Protein AF-A0A524HCN2-F1 (afdb_monomer)

pLDDT: mean 86.35, std 12.34, range [45.19, 97.88]

Structure (mmCIF, N/CA/C/O backbone):
data_AF-A0A524HCN2-F1
#
_entry.id   AF-A0A524HCN2-F1
#
loop_
_atom_site.group_PDB
_atom_site.id
_atom_site.type_symbol
_atom_site.label_atom_id
_atom_site.label_alt_id
_atom_site.label_comp_id
_atom_site.label_asym_id
_atom_site.label_entity_id
_atom_site.label_seq_id
_atom_site.pdbx_PDB_ins_code
_atom_site.Cartn_x
_atom_site.Cartn_y
_atom_site.Cartn_z
_atom_site.occupancy
_atom_site.B_iso_or_equiv
_atom_site.auth_seq_id
_atom_site.auth_comp_id
_atom_site.auth_asym_id
_atom_site.auth_atom_id
_atom_site.pdbx_PDB_model_num
ATOM 1 N N . ARG A 1 1 ? -26.669 -1.752 44.604 1.00 68.06 1 ARG A N 1
ATOM 2 C CA . ARG A 1 1 ? -27.192 -2.815 43.706 1.00 68.06 1 ARG A CA 1
ATOM 3 C C . ARG A 1 1 ? -27.382 -2.299 42.287 1.00 68.06 1 ARG A C 1
ATOM 5 O O . ARG A 1 1 ? -26.680 -2.784 41.417 1.00 68.06 1 ARG A O 1
ATOM 12 N N . GLU A 1 2 ? -28.265 -1.328 42.040 1.00 76.94 2 GLU A N 1
ATOM 13 C CA . GLU A 1 2 ? -28.430 -0.752 40.689 1.00 76.94 2 GLU A CA 1
ATOM 14 C C . GLU A 1 2 ? -27.194 0.030 40.224 1.00 76.94 2 GLU A C 1
ATOM 16 O O . GLU A 1 2 ? -26.715 -0.186 39.117 1.00 76.94 2 GLU A O 1
ATOM 21 N N . GLU A 1 3 ? -26.589 0.840 41.097 1.00 75.88 3 GLU A N 1
ATOM 22 C CA . GLU A 1 3 ? -25.340 1.555 40.780 1.00 75.88 3 GLU A CA 1
ATOM 23 C C . GLU A 1 3 ? -24.155 0.614 40.503 1.00 75.88 3 GLU A C 1
ATOM 25 O O . GLU A 1 3 ? -23.331 0.888 39.631 1.00 75.88 3 GLU A O 1
ATOM 30 N N . ASP A 1 4 ? -24.086 -0.520 41.205 1.00 80.38 4 ASP A N 1
ATOM 31 C CA . ASP A 1 4 ? -23.046 -1.535 40.988 1.00 80.38 4 ASP A CA 1
ATOM 32 C C . ASP A 1 4 ? -23.229 -2.234 39.637 1.00 80.38 4 ASP A C 1
ATOM 34 O O . ASP A 1 4 ? -22.252 -2.533 38.953 1.00 80.38 4 ASP A O 1
ATOM 38 N N . PHE A 1 5 ? -24.482 -2.451 39.225 1.00 86.31 5 PHE A N 1
ATOM 39 C CA . PHE A 1 5 ? -24.817 -3.009 37.919 1.00 86.31 5 PHE A CA 1
ATOM 40 C C . PHE A 1 5 ? -24.442 -2.051 36.782 1.00 86.31 5 PHE A C 1
ATOM 42 O O . PHE A 1 5 ? -23.835 -2.473 35.800 1.00 86.31 5 PHE A O 1
ATOM 49 N N . VAL A 1 6 ? -24.726 -0.753 36.934 1.00 90.31 6 VAL A N 1
ATOM 50 C CA . VAL A 1 6 ? -24.337 0.273 35.950 1.00 90.31 6 VAL A CA 1
ATOM 51 C C . VAL A 1 6 ? -22.815 0.346 35.804 1.00 90.31 6 VAL A C 1
ATOM 53 O O . VAL A 1 6 ? -22.312 0.338 34.681 1.00 90.31 6 VAL A O 1
ATOM 56 N N . LYS A 1 7 ? -22.069 0.331 36.918 1.00 88.56 7 LYS A N 1
ATOM 57 C CA . LYS A 1 7 ? -20.597 0.297 36.889 1.00 88.56 7 LYS A CA 1
ATOM 58 C C . LYS A 1 7 ? -20.059 -0.970 36.230 1.00 88.56 7 LYS A C 1
ATOM 60 O O . LYS A 1 7 ? -19.143 -0.890 35.417 1.00 88.56 7 LYS A O 1
ATOM 65 N N . ALA A 1 8 ? -20.635 -2.130 36.542 1.00 87.00 8 ALA A N 1
ATOM 66 C CA . ALA A 1 8 ? -20.242 -3.389 35.917 1.00 87.00 8 ALA A CA 1
ATOM 67 C C . ALA A 1 8 ? -20.473 -3.363 34.396 1.00 87.00 8 ALA A C 1
ATOM 69 O O . ALA A 1 8 ? -19.601 -3.780 33.637 1.00 87.00 8 ALA A O 1
ATOM 70 N N . MET A 1 9 ? -21.602 -2.812 33.942 1.00 90.44 9 MET A N 1
ATOM 71 C CA . MET A 1 9 ? -21.897 -2.668 32.515 1.00 90.44 9 MET A CA 1
ATOM 72 C C . MET A 1 9 ? -20.956 -1.691 31.806 1.00 90.44 9 MET A C 1
ATOM 74 O O . MET A 1 9 ? -20.545 -1.972 30.683 1.00 90.44 9 MET A O 1
ATOM 78 N N . GLN A 1 10 ? -20.568 -0.588 32.452 1.00 92.69 10 GLN A N 1
ATOM 79 C CA . GLN A 1 10 ? -19.555 0.327 31.915 1.00 92.69 10 GLN A CA 1
ATOM 80 C C . GLN A 1 10 ? -18.207 -0.369 31.716 1.00 92.69 10 GLN A C 1
ATOM 82 O O . GLN A 1 10 ? -17.646 -0.299 30.627 1.00 92.69 10 GLN A O 1
ATOM 87 N N . ILE A 1 11 ? -17.738 -1.111 32.722 1.00 88.25 11 ILE A N 1
ATOM 88 C CA . ILE A 1 11 ? -16.474 -1.854 32.645 1.00 88.25 11 ILE A CA 1
ATOM 89 C C . ILE A 1 11 ? -16.524 -2.899 31.523 1.00 88.25 11 ILE A C 1
ATOM 91 O O . ILE A 1 11 ? -15.562 -3.050 30.772 1.00 88.25 11 ILE A O 1
ATOM 95 N N . ILE A 1 12 ? -17.637 -3.625 31.380 1.00 88.69 12 ILE A N 1
ATOM 96 C CA . ILE A 1 12 ? -17.807 -4.593 30.287 1.00 88.69 12 ILE A CA 1
ATOM 97 C C . ILE A 1 12 ? -17.766 -3.880 28.933 1.00 88.69 12 ILE A C 1
ATOM 99 O O . ILE A 1 12 ? -17.074 -4.343 28.030 1.00 88.69 12 ILE A O 1
ATOM 103 N N . GLN A 1 13 ? -18.463 -2.752 28.790 1.00 90.56 13 GLN A N 1
ATOM 104 C CA . GLN A 1 13 ? -18.496 -2.004 27.536 1.00 90.56 13 GLN A CA 1
ATOM 105 C C . GLN A 1 13 ? -17.114 -1.463 27.148 1.00 90.56 13 GLN A C 1
ATOM 107 O O . GLN A 1 13 ? -16.735 -1.565 25.983 1.00 90.56 13 GLN A O 1
ATOM 112 N N . GLU A 1 14 ? -16.352 -0.932 28.105 1.00 88.19 14 GLU A N 1
ATOM 113 C CA . GLU A 1 14 ? -14.971 -0.484 27.890 1.00 88.19 14 GLU A CA 1
ATOM 114 C C . GLU A 1 14 ? -14.075 -1.646 27.444 1.00 88.19 14 GLU A C 1
ATOM 116 O O . GLU A 1 14 ? -13.425 -1.551 26.406 1.00 88.19 14 GLU A O 1
ATOM 121 N N . ASN A 1 15 ? -14.133 -2.791 28.133 1.00 77.00 15 ASN A N 1
ATOM 122 C CA . ASN A 1 15 ? -13.340 -3.969 27.764 1.00 77.00 15 ASN A CA 1
ATOM 123 C C . ASN A 1 15 ? -13.718 -4.546 26.391 1.00 77.00 15 ASN A C 1
ATOM 125 O O . ASN A 1 15 ? -12.846 -4.997 25.650 1.00 77.00 15 ASN A O 1
ATOM 129 N N . VAL A 1 16 ? -15.005 -4.540 26.029 1.00 82.56 16 VAL A N 1
ATOM 130 C CA . VAL A 1 16 ? -15.457 -4.961 24.694 1.00 82.56 16 VAL A CA 1
ATOM 131 C C . VAL A 1 16 ? -14.942 -3.996 23.629 1.00 82.56 16 VAL A C 1
ATOM 133 O O . VAL A 1 16 ? -14.458 -4.447 22.592 1.00 82.56 16 VAL A O 1
ATOM 136 N N . ASN A 1 17 ? -14.992 -2.687 23.878 1.00 80.25 17 ASN A N 1
ATOM 137 C CA . ASN A 1 17 ? -14.466 -1.688 22.949 1.00 80.25 17 ASN A CA 1
ATOM 138 C C . ASN A 1 17 ? -12.951 -1.854 22.748 1.00 80.25 17 ASN A C 1
ATOM 140 O O . ASN A 1 17 ? -12.490 -1.884 21.605 1.00 80.25 17 ASN A O 1
ATOM 144 N N . ASP A 1 18 ? -12.197 -2.042 23.832 1.00 72.75 18 ASP A N 1
ATOM 145 C CA . ASP A 1 18 ? -10.750 -2.271 23.792 1.00 72.75 18 ASP A CA 1
ATOM 146 C C . ASP A 1 18 ? -10.401 -3.575 23.064 1.00 72.75 18 ASP A C 1
ATOM 148 O O . ASP A 1 18 ? -9.491 -3.608 22.232 1.00 72.75 18 ASP A O 1
ATOM 152 N N . PHE A 1 19 ? -11.161 -4.645 23.305 1.00 69.75 19 PHE A N 1
ATOM 153 C CA . PHE A 1 19 ? -10.986 -5.925 22.621 1.00 69.75 19 PHE A CA 1
ATOM 154 C C . PHE A 1 19 ? -11.286 -5.830 21.120 1.00 69.75 19 PHE A C 1
ATOM 156 O O . PHE A 1 19 ? -10.527 -6.346 20.299 1.00 69.75 19 PHE A O 1
ATOM 163 N N . MET A 1 20 ? -12.358 -5.135 20.735 1.00 73.00 20 MET A N 1
ATOM 164 C CA . MET A 1 20 ? -12.708 -4.930 19.327 1.00 73.00 20 MET A CA 1
ATOM 165 C C . MET A 1 20 ? -11.692 -4.033 18.612 1.00 73.00 20 MET A C 1
ATOM 167 O O . MET A 1 20 ? -11.346 -4.294 17.455 1.00 73.00 20 MET A O 1
ATOM 171 N N . ALA A 1 21 ? -11.161 -3.016 19.296 1.00 64.19 21 ALA A N 1
ATOM 172 C CA . ALA A 1 21 ? -10.051 -2.213 18.796 1.00 64.19 21 ALA A CA 1
ATOM 173 C C . ALA A 1 21 ? -8.780 -3.060 18.627 1.00 64.19 21 ALA A C 1
ATOM 175 O O . ALA A 1 21 ? -8.108 -2.963 17.601 1.00 64.19 21 ALA A O 1
ATOM 176 N N . TRP A 1 22 ? -8.479 -3.943 19.580 1.00 64.25 22 TRP A N 1
ATOM 177 C CA . TRP A 1 22 ? -7.345 -4.861 19.508 1.00 64.25 22 TRP A CA 1
ATOM 178 C C . TRP A 1 22 ? -7.463 -5.861 18.347 1.00 64.25 22 TRP A C 1
ATOM 180 O O . TRP A 1 22 ? -6.509 -6.005 17.579 1.00 64.25 22 TRP A O 1
ATOM 190 N N . ILE A 1 23 ? -8.634 -6.479 18.146 1.00 64.00 23 ILE A N 1
ATOM 191 C CA . ILE A 1 23 ? -8.889 -7.346 16.983 1.00 64.00 23 ILE A CA 1
ATOM 192 C C . ILE A 1 23 ? -8.725 -6.563 15.677 1.00 64.00 23 ILE A C 1
ATOM 194 O O . ILE A 1 23 ? -8.003 -7.003 14.785 1.00 64.00 23 ILE A O 1
ATOM 198 N N . SER A 1 24 ? -9.309 -5.366 15.590 1.00 60.72 24 SER A N 1
ATOM 199 C CA . SER A 1 24 ? -9.209 -4.519 14.393 1.00 60.72 24 SER A CA 1
ATOM 200 C C . SER A 1 24 ? -7.772 -4.062 14.108 1.00 60.72 24 SER A C 1
ATOM 202 O O . SER A 1 24 ? -7.385 -3.882 12.955 1.00 60.72 24 SER A O 1
ATOM 204 N N . ALA A 1 25 ? -6.950 -3.873 15.144 1.00 57.50 25 ALA A N 1
ATOM 205 C CA . ALA A 1 25 ? -5.533 -3.551 14.993 1.00 57.50 25 ALA A CA 1
ATOM 206 C C . ALA A 1 25 ? -4.720 -4.742 14.451 1.00 57.50 25 ALA A C 1
ATOM 208 O O . ALA A 1 25 ? -3.759 -4.537 13.702 1.00 57.50 25 ALA A O 1
ATOM 209 N N . GLY A 1 26 ? -5.132 -5.976 14.771 1.00 59.25 26 GLY A N 1
ATOM 210 C CA . GLY A 1 26 ? -4.575 -7.209 14.209 1.00 59.25 26 GLY A CA 1
ATOM 211 C C . GLY A 1 26 ? -4.657 -7.282 12.677 1.00 59.25 26 GLY A C 1
ATOM 212 O O . GLY A 1 26 ? -3.761 -7.844 12.044 1.00 59.25 26 GLY A O 1
ATOM 213 N N . ASP A 1 27 ? -5.645 -6.620 12.068 1.00 70.62 27 ASP A N 1
ATOM 214 C CA . ASP A 1 27 ? -5.855 -6.603 10.612 1.00 70.62 27 ASP A CA 1
ATOM 215 C C . ASP A 1 27 ? -4.960 -5.604 9.851 1.00 70.62 27 ASP A C 1
ATOM 217 O O . ASP A 1 27 ? -4.753 -5.735 8.637 1.00 70.62 27 ASP A O 1
ATOM 221 N N . ILE A 1 28 ? -4.350 -4.628 10.536 1.00 85.44 28 ILE A N 1
ATOM 222 C CA . ILE A 1 28 ? -3.504 -3.606 9.889 1.00 85.44 28 ILE A CA 1
ATOM 223 C C . ILE A 1 28 ? -2.152 -4.192 9.454 1.00 85.44 28 ILE A C 1
ATOM 225 O O . ILE A 1 28 ? -1.613 -3.817 8.411 1.00 85.44 28 ILE A O 1
ATOM 229 N N . GLY A 1 29 ? -1.592 -5.136 10.216 1.00 86.81 29 GLY A N 1
ATOM 230 C CA . GLY A 1 29 ? -0.304 -5.767 9.903 1.00 86.81 29 GLY A CA 1
ATOM 231 C C . GLY A 1 29 ? -0.281 -6.441 8.519 1.00 86.81 29 GLY A C 1
ATOM 232 O O . GLY A 1 29 ? 0.570 -6.098 7.687 1.00 86.81 29 GLY A O 1
ATOM 233 N N . PRO A 1 30 ? -1.229 -7.351 8.220 1.00 90.12 30 PRO A N 1
ATOM 234 C CA . PRO A 1 30 ? -1.382 -7.945 6.891 1.00 90.12 30 PRO A CA 1
ATOM 235 C C . PRO A 1 30 ? -1.602 -6.914 5.772 1.00 90.12 30 PRO A C 1
ATOM 237 O O . PRO A 1 30 ? -1.059 -7.071 4.673 1.00 90.12 30 PRO A O 1
ATOM 240 N N . LEU A 1 31 ? -2.352 -5.837 6.041 1.00 91.25 31 LEU A N 1
ATOM 241 C CA . LEU A 1 31 ? -2.561 -4.727 5.105 1.00 91.25 31 LEU A CA 1
ATOM 242 C C . LEU A 1 31 ? -1.254 -3.984 4.787 1.00 91.25 31 LEU A C 1
ATOM 244 O O . LEU A 1 31 ? -0.924 -3.812 3.615 1.00 91.25 31 LEU A O 1
ATOM 248 N N . ILE A 1 32 ? -0.450 -3.635 5.796 1.00 93.12 32 ILE A N 1
ATOM 249 C CA . ILE A 1 32 ? 0.886 -3.048 5.595 1.00 93.12 32 ILE A CA 1
ATOM 250 C C . ILE A 1 32 ? 1.770 -3.991 4.767 1.00 93.12 32 ILE A C 1
ATOM 252 O O . ILE A 1 32 ? 2.504 -3.546 3.882 1.00 93.12 32 ILE A O 1
ATOM 256 N N . GLY A 1 33 ? 1.688 -5.300 5.022 1.00 93.50 33 GLY A N 1
ATOM 257 C CA . GLY A 1 33 ? 2.390 -6.318 4.242 1.00 93.50 33 GLY A CA 1
ATOM 258 C C . GLY A 1 33 ? 2.007 -6.310 2.757 1.00 93.50 33 GLY A C 1
ATOM 259 O O . GLY A 1 33 ? 2.894 -6.383 1.907 1.00 93.50 33 GLY A O 1
ATOM 260 N N . ARG A 1 34 ? 0.711 -6.187 2.439 1.00 93.56 34 ARG A N 1
ATOM 261 C CA . ARG A 1 34 ? 0.214 -6.035 1.059 1.00 93.56 34 ARG A CA 1
ATOM 262 C C . ARG A 1 34 ? 0.710 -4.743 0.415 1.00 93.56 34 ARG A C 1
ATOM 264 O O . ARG A 1 34 ? 1.323 -4.807 -0.642 1.00 93.56 34 ARG A O 1
ATOM 271 N N . MET A 1 35 ? 0.552 -3.607 1.090 1.00 95.19 35 MET A N 1
ATOM 272 C CA . MET A 1 35 ? 1.011 -2.299 0.604 1.00 95.19 35 MET A CA 1
ATOM 273 C C . MET A 1 35 ? 2.506 -2.296 0.249 1.00 95.19 35 MET A C 1
ATOM 275 O O . MET A 1 35 ? 2.900 -1.792 -0.799 1.00 95.19 35 MET A O 1
ATOM 279 N N . ARG A 1 36 ? 3.349 -2.916 1.087 1.00 96.44 36 ARG A N 1
ATOM 280 C CA . ARG A 1 36 ? 4.784 -3.081 0.799 1.00 96.44 36 ARG A CA 1
ATOM 281 C C . ARG A 1 36 ? 5.038 -3.857 -0.490 1.00 96.44 36 ARG A C 1
ATOM 283 O O . ARG A 1 36 ? 5.964 -3.514 -1.218 1.00 96.44 36 ARG A O 1
ATOM 290 N N . ARG A 1 37 ? 4.260 -4.912 -0.753 1.00 95.56 37 ARG A N 1
ATOM 291 C CA . ARG A 1 37 ? 4.400 -5.704 -1.981 1.00 95.56 37 ARG A CA 1
ATOM 292 C C . ARG A 1 37 ? 4.027 -4.890 -3.211 1.00 95.56 37 ARG A C 1
ATOM 294 O O . ARG A 1 37 ? 4.816 -4.892 -4.143 1.00 95.56 37 ARG A O 1
ATOM 301 N N . GLU A 1 38 ? 2.921 -4.150 -3.174 1.00 95.56 38 GLU A N 1
ATOM 302 C CA . GLU A 1 38 ? 2.512 -3.295 -4.300 1.00 95.56 38 GLU A CA 1
ATOM 303 C C . GLU A 1 38 ? 3.569 -2.231 -4.624 1.00 95.56 38 GLU A C 1
ATOM 305 O O . GLU A 1 38 ? 3.961 -2.070 -5.772 1.00 95.56 38 GLU A O 1
ATOM 310 N N . PHE A 1 39 ? 4.122 -1.556 -3.612 1.00 95.88 39 PHE A N 1
ATOM 311 C CA . PHE A 1 39 ? 5.138 -0.519 -3.839 1.00 95.88 39 PHE A CA 1
ATOM 312 C C . PHE A 1 39 ? 6.450 -1.099 -4.379 1.00 95.88 39 PHE A C 1
ATOM 314 O O . PHE A 1 39 ? 7.099 -0.489 -5.228 1.00 95.88 39 PHE A O 1
ATOM 321 N N . ASN A 1 40 ? 6.846 -2.279 -3.893 1.00 94.94 40 ASN A N 1
ATOM 322 C CA . ASN A 1 40 ? 8.012 -2.977 -4.425 1.00 94.94 40 ASN A CA 1
ATOM 323 C C . ASN A 1 40 ? 7.775 -3.429 -5.867 1.00 94.94 40 ASN A C 1
ATOM 325 O O . ASN A 1 40 ? 8.677 -3.262 -6.683 1.00 94.94 40 ASN A O 1
ATOM 329 N N . LYS A 1 41 ? 6.578 -3.945 -6.175 1.00 94.50 41 LYS A N 1
ATOM 330 C CA . LYS A 1 41 ? 6.186 -4.330 -7.531 1.00 94.50 41 LYS A CA 1
ATOM 331 C C . LYS A 1 41 ? 6.294 -3.135 -8.477 1.00 94.50 41 LYS A C 1
ATOM 333 O O . LYS A 1 41 ? 7.085 -3.205 -9.403 1.00 94.50 41 LYS A O 1
ATOM 338 N N . ILE A 1 42 ? 5.654 -2.006 -8.153 1.00 93.88 42 ILE A N 1
ATOM 339 C CA . ILE A 1 42 ? 5.769 -0.759 -8.932 1.00 93.88 42 ILE A CA 1
ATOM 340 C C . ILE A 1 42 ? 7.237 -0.410 -9.189 1.00 93.88 42 ILE A C 1
ATOM 342 O O . ILE A 1 42 ? 7.639 -0.156 -10.315 1.00 93.88 42 ILE A O 1
ATOM 346 N N . SER A 1 43 ? 8.074 -0.427 -8.149 1.00 94.75 43 SER A N 1
ATOM 347 C CA . SER A 1 43 ? 9.484 -0.070 -8.313 1.00 94.75 43 SER A CA 1
ATOM 348 C C . SER A 1 43 ? 10.271 -1.038 -9.198 1.00 94.75 43 SER A C 1
ATOM 350 O O . SER A 1 43 ? 11.210 -0.618 -9.871 1.00 94.75 43 SER A O 1
ATOM 352 N N . GLN A 1 44 ? 9.905 -2.320 -9.178 1.00 93.62 44 GLN A N 1
ATOM 353 C CA . GLN A 1 44 ? 10.514 -3.340 -10.014 1.00 93.62 44 GLN A CA 1
ATOM 354 C C . GLN A 1 44 ? 10.059 -3.178 -11.465 1.00 93.62 44 GLN A C 1
ATOM 356 O O . GLN A 1 44 ? 10.917 -3.128 -12.339 1.00 93.62 44 GLN A O 1
ATOM 361 N N . ASP A 1 45 ? 8.760 -3.001 -11.699 1.00 93.12 45 ASP A N 1
ATOM 362 C CA . ASP A 1 45 ? 8.178 -2.789 -13.026 1.00 93.12 45 ASP A CA 1
ATOM 363 C C . ASP A 1 45 ? 8.792 -1.545 -13.700 1.00 93.12 45 ASP A C 1
ATOM 365 O O . ASP A 1 45 ? 9.199 -1.589 -14.860 1.00 93.12 45 ASP A O 1
ATOM 369 N N . GLU A 1 46 ? 8.971 -0.448 -12.954 1.00 93.00 46 GLU A N 1
ATOM 370 C CA . GLU A 1 46 ? 9.621 0.774 -13.453 1.00 93.00 46 GLU A CA 1
ATOM 371 C C . GLU A 1 46 ? 11.111 0.569 -13.770 1.00 93.00 46 GLU A C 1
ATOM 373 O O . GLU A 1 46 ? 11.624 1.071 -14.773 1.00 93.00 46 GLU A O 1
ATOM 378 N N . LEU A 1 47 ? 11.834 -0.188 -12.937 1.00 93.88 47 LEU A N 1
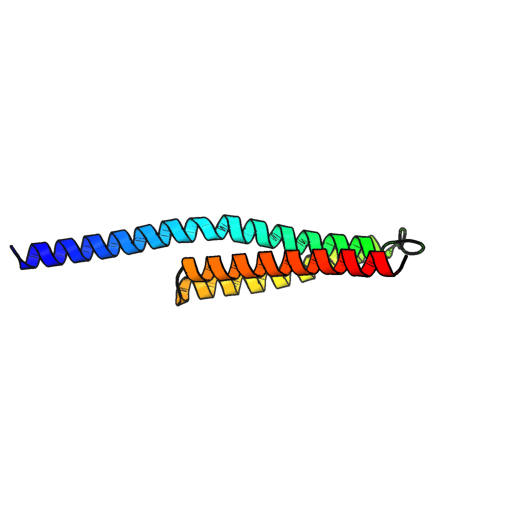ATOM 379 C CA . LEU A 1 47 ? 13.227 -0.544 -13.219 1.00 93.88 47 LEU A CA 1
ATOM 380 C C . LEU A 1 47 ? 13.331 -1.432 -14.463 1.00 93.88 47 LEU A C 1
ATOM 382 O O . LEU A 1 47 ? 14.216 -1.215 -15.292 1.00 93.88 47 LEU A O 1
ATOM 386 N N . GLU A 1 48 ? 12.448 -2.417 -14.603 1.00 93.00 48 GLU A N 1
ATOM 387 C CA . GLU A 1 48 ? 12.400 -3.311 -15.759 1.00 93.00 48 GLU A CA 1
ATOM 388 C C . GLU A 1 48 ? 12.068 -2.538 -17.039 1.00 93.00 48 GLU A C 1
ATOM 390 O O . GLU A 1 48 ? 12.800 -2.676 -18.018 1.00 93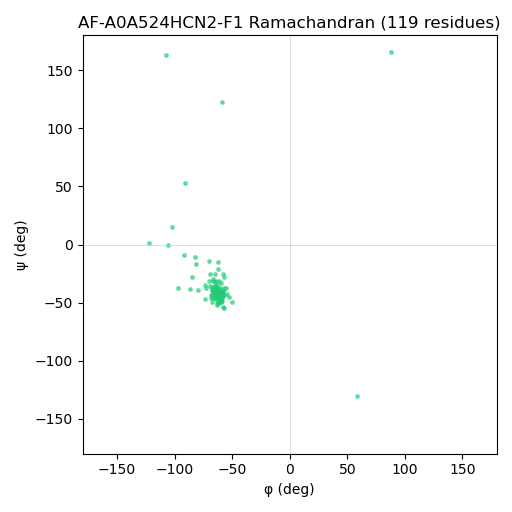.00 48 GLU A O 1
ATOM 395 N N . SER A 1 49 ? 11.078 -1.640 -17.003 1.00 91.25 49 SER A N 1
ATOM 396 C CA . SER A 1 49 ? 10.723 -0.756 -18.124 1.00 91.25 49 SER A CA 1
ATOM 397 C C . SER A 1 49 ? 11.862 0.202 -18.503 1.00 91.25 49 SER A C 1
ATOM 399 O O . SER A 1 49 ? 12.143 0.437 -19.682 1.00 91.25 49 SER A O 1
ATOM 401 N N . PHE A 1 50 ? 12.605 0.720 -17.521 1.00 93.56 50 PHE A N 1
ATOM 402 C CA . PHE A 1 50 ? 13.756 1.578 -17.795 1.00 93.56 50 PHE A CA 1
ATOM 403 C C . PHE A 1 50 ? 14.907 0.817 -18.477 1.00 93.56 50 PHE A C 1
ATOM 405 O O . PHE A 1 50 ? 15.512 1.322 -19.434 1.00 93.56 50 PHE A O 1
ATOM 412 N N . PHE A 1 51 ? 15.217 -0.397 -18.010 1.00 94.38 51 PHE A N 1
ATOM 413 C CA . PHE A 1 51 ? 16.342 -1.216 -18.476 1.00 94.38 51 PHE A CA 1
ATOM 414 C C . PHE A 1 51 ? 15.969 -2.158 -19.635 1.00 94.38 51 PHE A C 1
ATOM 416 O O . PHE A 1 51 ? 16.269 -3.351 -19.605 1.00 94.38 51 PHE A O 1
ATOM 423 N N . VAL A 1 52 ? 15.389 -1.602 -20.700 1.00 93.38 52 VAL A N 1
ATOM 424 C CA . VAL A 1 52 ? 15.111 -2.300 -21.970 1.00 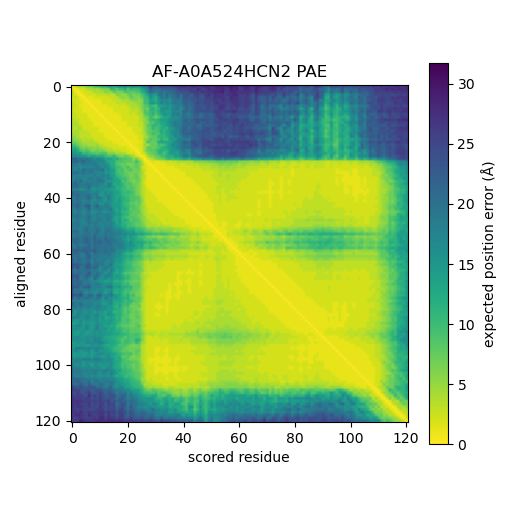93.38 52 VAL A CA 1
ATOM 425 C C . VAL A 1 52 ? 16.048 -1.855 -23.103 1.00 93.38 52 VAL A C 1
ATOM 427 O O . VAL A 1 52 ? 16.697 -0.806 -23.030 1.00 93.38 52 VAL A O 1
ATOM 430 N N . GLY A 1 53 ? 16.123 -2.646 -24.179 1.00 92.62 53 GLY A N 1
ATOM 431 C CA . GLY A 1 53 ? 16.878 -2.311 -25.393 1.00 92.62 53 GLY A CA 1
ATOM 432 C C . GLY A 1 53 ? 18.367 -2.072 -25.126 1.00 92.62 53 GLY A C 1
ATOM 433 O O . GLY A 1 53 ? 19.020 -2.856 -24.441 1.00 92.62 53 GLY A O 1
ATOM 434 N N . SER A 1 54 ? 18.907 -0.955 -25.621 1.00 90.06 54 SER A N 1
ATOM 435 C CA . SER A 1 54 ? 20.319 -0.581 -25.426 1.00 90.06 54 SER A CA 1
ATOM 436 C C . SER A 1 54 ? 20.709 -0.351 -23.961 1.00 90.06 54 SER A C 1
ATOM 438 O O . SER A 1 54 ? 21.897 -0.319 -23.641 1.00 90.06 54 SER A O 1
ATOM 440 N N . ARG A 1 55 ? 19.730 -0.204 -23.057 1.00 91.12 55 ARG A N 1
ATOM 441 C CA . 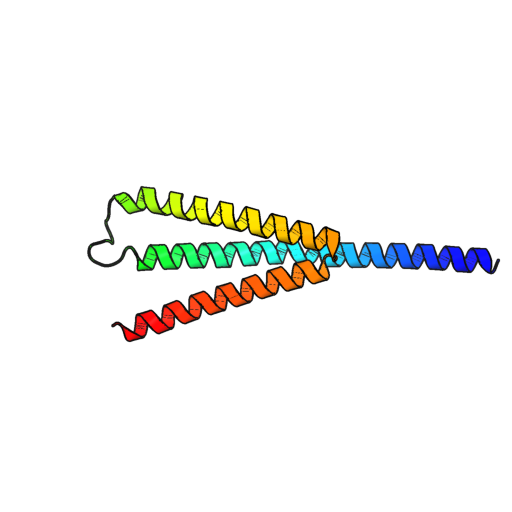ARG A 1 55 ? 19.959 -0.044 -21.616 1.00 91.12 55 ARG A CA 1
ATOM 442 C C . ARG A 1 55 ? 19.948 -1.368 -20.853 1.00 91.12 55 ARG A C 1
ATOM 444 O O . ARG A 1 55 ? 20.336 -1.359 -19.691 1.00 91.12 55 ARG A O 1
ATOM 451 N N . ALA A 1 56 ? 19.565 -2.491 -21.463 1.00 90.25 56 ALA A N 1
ATOM 452 C CA . ALA A 1 56 ? 19.398 -3.768 -20.758 1.00 90.25 56 ALA A CA 1
ATOM 453 C C . ALA A 1 56 ? 20.656 -4.221 -19.990 1.00 90.25 56 ALA A C 1
ATOM 455 O O . ALA A 1 56 ? 20.559 -4.714 -18.863 1.00 90.25 56 ALA A O 1
ATOM 456 N N . GLU A 1 57 ? 21.836 -3.978 -20.565 1.00 90.44 57 GLU A N 1
ATOM 457 C CA . GLU A 1 57 ? 23.139 -4.324 -19.982 1.00 90.44 57 GLU A CA 1
ATOM 458 C C . GLU A 1 57 ? 23.869 -3.126 -19.354 1.00 90.44 57 GLU A C 1
ATOM 460 O O . GLU A 1 57 ? 25.069 -3.185 -19.077 1.00 90.44 57 GLU A O 1
ATOM 465 N N . ALA A 1 58 ? 23.168 -2.014 -19.108 1.00 91.94 58 ALA A N 1
ATOM 466 C CA . ALA A 1 58 ? 23.789 -0.828 -18.538 1.00 91.94 58 ALA A CA 1
ATOM 467 C C . ALA A 1 58 ? 24.426 -1.144 -17.174 1.00 91.94 58 ALA A C 1
ATOM 469 O O . ALA A 1 58 ? 23.761 -1.558 -16.220 1.00 91.94 58 ALA A O 1
ATOM 470 N N . SER A 1 59 ? 25.730 -0.884 -17.053 1.00 90.62 59 SER A N 1
ATOM 471 C CA . SER A 1 59 ? 26.513 -1.162 -15.840 1.00 90.62 59 SER A CA 1
ATOM 472 C C . SER A 1 59 ? 25.972 -0.447 -14.595 1.00 90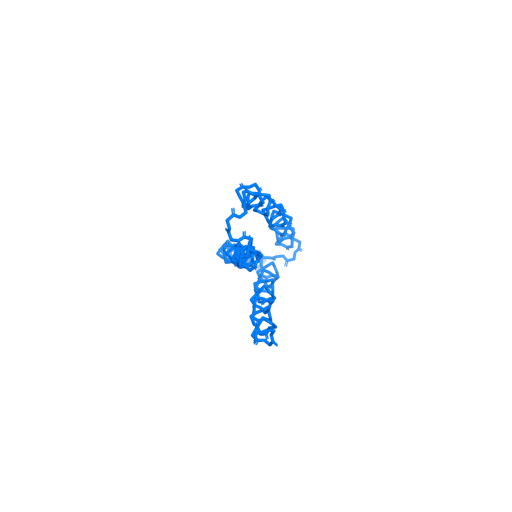.62 59 SER A C 1
ATOM 474 O O . SER A 1 59 ? 26.123 -0.937 -13.473 1.00 90.62 59 SER A O 1
ATOM 476 N N . CYS A 1 60 ? 25.276 0.679 -14.786 1.00 92.88 60 CYS A N 1
ATOM 477 C CA . CYS A 1 60 ? 24.649 1.445 -13.716 1.00 92.88 60 CYS A CA 1
ATOM 478 C C . CYS A 1 60 ? 23.437 0.747 -13.078 1.00 92.88 60 CYS A C 1
ATOM 480 O O . CYS A 1 60 ? 23.051 1.143 -11.977 1.00 92.88 60 CYS A O 1
ATOM 482 N N . ARG A 1 61 ? 22.871 -0.311 -13.685 1.00 93.38 61 ARG A N 1
ATOM 483 C CA . ARG A 1 61 ? 21.724 -1.059 -13.135 1.00 93.38 61 ARG A CA 1
ATOM 484 C C . ARG A 1 61 ? 21.970 -1.525 -11.703 1.00 93.38 61 ARG A C 1
ATOM 486 O O . ARG A 1 61 ? 21.149 -1.274 -10.824 1.00 93.38 61 ARG A O 1
ATOM 493 N N . LYS A 1 62 ? 23.162 -2.077 -11.441 1.00 90.94 62 LYS A N 1
ATOM 494 C CA . LYS A 1 62 ? 23.586 -2.553 -10.109 1.00 90.94 62 LYS A CA 1
ATOM 495 C C . LYS A 1 62 ? 23.655 -1.451 -9.046 1.00 90.94 62 LYS A C 1
ATOM 497 O O . LYS A 1 62 ? 23.620 -1.753 -7.859 1.00 90.94 62 LYS A O 1
ATOM 502 N N . VAL A 1 63 ? 23.772 -0.186 -9.451 1.00 95.38 63 VAL A N 1
ATOM 503 C CA . VAL A 1 63 ? 23.812 0.972 -8.543 1.00 95.38 63 VAL A CA 1
ATOM 504 C C . VAL A 1 63 ? 22.430 1.616 -8.415 1.00 95.38 63 VAL A C 1
ATOM 506 O O . VAL A 1 63 ? 22.043 2.030 -7.318 1.00 95.38 63 VAL A O 1
ATOM 509 N N . MET A 1 64 ? 21.676 1.667 -9.516 1.00 95.00 64 MET A N 1
ATOM 510 C CA . MET A 1 64 ? 20.345 2.265 -9.582 1.00 95.00 64 MET A CA 1
ATOM 511 C C . MET A 1 64 ? 19.316 1.465 -8.781 1.00 95.00 64 MET A C 1
ATOM 513 O O . MET A 1 64 ? 18.587 2.040 -7.979 1.00 95.00 64 MET A O 1
ATOM 517 N N . GLU A 1 65 ? 19.288 0.141 -8.925 1.00 94.38 65 GLU A N 1
ATOM 518 C CA . GLU A 1 65 ? 18.298 -0.704 -8.250 1.00 94.38 65 GLU A CA 1
ATOM 519 C C . GLU A 1 65 ? 18.355 -0.577 -6.708 1.00 94.38 65 GLU A C 1
ATOM 521 O O . GLU A 1 65 ? 17.329 -0.269 -6.090 1.00 94.38 65 GLU A O 1
ATOM 526 N N . PRO A 1 66 ? 19.529 -0.662 -6.043 1.00 95.38 66 PRO A N 1
ATOM 527 C CA . PRO A 1 66 ? 19.624 -0.378 -4.610 1.00 95.38 66 PRO A CA 1
ATOM 528 C C . PRO A 1 66 ? 19.227 1.054 -4.234 1.00 95.38 66 PRO A C 1
ATOM 530 O O . PRO A 1 66 ? 18.744 1.285 -3.123 1.00 95.38 66 PRO A O 1
ATOM 533 N N . MET A 1 67 ? 19.455 2.031 -5.116 1.00 97.44 67 MET A N 1
ATOM 534 C CA . MET A 1 67 ? 19.070 3.424 -4.884 1.00 97.44 67 MET A CA 1
ATOM 535 C C . MET A 1 67 ? 17.549 3.580 -4.874 1.00 97.44 67 MET A C 1
ATOM 537 O O . MET A 1 67 ? 17.015 4.117 -3.901 1.00 97.44 67 MET A O 1
ATOM 541 N N . VAL A 1 68 ? 16.860 3.048 -5.885 1.00 96.81 68 VAL A N 1
ATOM 542 C CA . VAL A 1 68 ? 15.392 3.033 -5.967 1.00 96.81 68 VAL A CA 1
ATOM 543 C C . VAL A 1 68 ? 14.806 2.309 -4.759 1.00 96.81 68 VAL A C 1
ATOM 545 O O . VAL A 1 68 ? 13.959 2.865 -4.060 1.00 96.81 68 VAL A O 1
ATOM 548 N N . ARG A 1 69 ? 15.343 1.137 -4.398 1.00 96.06 69 ARG A N 1
ATOM 549 C CA . ARG A 1 69 ? 14.900 0.395 -3.209 1.00 96.06 69 ARG A CA 1
ATOM 550 C C . ARG A 1 69 ? 15.030 1.208 -1.918 1.00 96.06 69 ARG A C 1
ATOM 552 O O . ARG A 1 69 ? 14.143 1.165 -1.067 1.00 96.06 69 ARG A O 1
ATOM 559 N N . ARG A 1 70 ? 16.113 1.979 -1.749 1.00 97.69 70 ARG A N 1
ATOM 560 C CA . ARG A 1 70 ? 16.275 2.881 -0.591 1.00 97.69 70 ARG A CA 1
ATOM 561 C C . ARG A 1 70 ? 15.230 3.994 -0.580 1.00 97.69 70 ARG A C 1
ATOM 563 O O . ARG A 1 70 ? 14.736 4.323 0.496 1.00 97.69 70 ARG A O 1
ATOM 570 N N . ILE A 1 71 ? 14.902 4.566 -1.737 1.00 97.69 71 ILE A N 1
ATOM 571 C CA . ILE A 1 71 ? 13.866 5.600 -1.862 1.00 97.69 71 ILE A CA 1
ATOM 572 C C . ILE A 1 71 ? 12.504 5.017 -1.472 1.00 97.69 71 ILE A C 1
ATOM 574 O O . ILE A 1 71 ? 11.859 5.543 -0.566 1.00 97.69 71 ILE A O 1
ATOM 578 N N . VAL A 1 72 ? 12.119 3.885 -2.064 1.00 96.56 72 VAL A N 1
ATOM 579 C CA . VAL A 1 72 ? 10.850 3.196 -1.777 1.00 96.56 72 VAL A CA 1
ATOM 580 C C . VAL A 1 72 ? 10.741 2.833 -0.298 1.00 96.56 72 VAL A C 1
ATOM 582 O O . VAL A 1 72 ? 9.727 3.121 0.332 1.00 96.56 72 VAL A O 1
ATOM 585 N N . ASN A 1 73 ? 11.807 2.302 0.308 1.00 96.44 73 ASN A N 1
ATOM 586 C CA . ASN A 1 73 ? 11.823 1.995 1.739 1.00 96.44 73 ASN A CA 1
ATOM 587 C C . ASN A 1 73 ? 11.630 3.242 2.616 1.00 96.44 73 ASN A C 1
ATOM 589 O O . ASN A 1 73 ? 10.904 3.182 3.607 1.00 96.44 73 ASN A O 1
ATOM 593 N N . ARG A 1 74 ? 12.250 4.379 2.269 1.00 97.88 74 ARG A N 1
ATOM 594 C CA . ARG A 1 74 ? 12.061 5.645 3.004 1.00 97.88 74 ARG A CA 1
ATOM 595 C C . ARG A 1 74 ? 10.619 6.143 2.907 1.00 97.88 74 ARG A C 1
ATOM 597 O O . ARG A 1 74 ? 10.058 6.556 3.922 1.00 97.88 74 ARG A O 1
ATOM 604 N N . LEU A 1 75 ? 10.011 6.059 1.723 1.00 97.25 75 LEU A N 1
ATOM 605 C CA . LEU A 1 75 ? 8.606 6.417 1.514 1.00 97.25 75 LEU A CA 1
ATOM 606 C C . LEU A 1 75 ? 7.671 5.480 2.287 1.00 97.25 75 LEU A C 1
ATOM 608 O O . LEU A 1 75 ? 6.809 5.956 3.023 1.00 97.25 75 LEU A O 1
ATOM 612 N N . LEU A 1 76 ? 7.896 4.165 2.220 1.00 96.06 76 LEU A N 1
ATOM 613 C CA . LEU A 1 76 ? 7.146 3.172 2.995 1.00 96.06 76 LEU A CA 1
ATOM 614 C C . LEU A 1 76 ? 7.238 3.437 4.499 1.00 96.06 76 LEU A C 1
ATOM 616 O O . LEU A 1 76 ? 6.224 3.378 5.189 1.00 96.06 76 LEU A O 1
ATOM 620 N N . HIS A 1 77 ? 8.425 3.760 5.018 1.00 96.19 77 HIS A N 1
ATOM 621 C CA . HIS A 1 77 ? 8.586 4.133 6.424 1.00 96.19 77 HIS A CA 1
ATOM 622 C C . HIS A 1 77 ? 7.755 5.364 6.799 1.00 96.19 77 HIS A C 1
ATOM 624 O O . HIS A 1 77 ? 7.120 5.360 7.853 1.00 96.19 77 HIS A O 1
ATOM 630 N N . CYS A 1 78 ? 7.732 6.391 5.945 1.00 97.56 78 CYS A N 1
ATOM 631 C CA . CYS A 1 78 ? 6.912 7.585 6.153 1.00 97.56 78 CYS A CA 1
ATOM 632 C C . CYS A 1 78 ? 5.415 7.236 6.203 1.00 97.56 78 CYS A C 1
ATOM 634 O O . CYS A 1 78 ? 4.730 7.573 7.167 1.00 97.56 78 CYS A O 1
ATOM 636 N N . VAL A 1 79 ? 4.926 6.480 5.216 1.00 96.19 79 VAL A N 1
ATOM 637 C CA . VAL A 1 79 ? 3.517 6.068 5.134 1.00 96.19 79 VAL A CA 1
ATOM 638 C C . VAL A 1 79 ? 3.117 5.209 6.333 1.00 96.19 79 VAL A C 1
ATOM 640 O O . VAL A 1 79 ? 2.108 5.490 6.971 1.00 96.19 79 VAL A O 1
ATOM 643 N N . ILE A 1 80 ? 3.923 4.210 6.706 1.00 94.88 80 ILE A N 1
ATOM 644 C CA . ILE A 1 80 ? 3.650 3.351 7.870 1.00 94.88 80 ILE A CA 1
ATOM 645 C C . ILE A 1 80 ? 3.598 4.176 9.159 1.00 94.88 80 ILE A C 1
ATOM 647 O O . ILE A 1 80 ? 2.750 3.929 10.014 1.00 94.88 80 ILE A O 1
ATOM 651 N N . LYS A 1 81 ? 4.477 5.175 9.306 1.00 95.62 81 LYS A N 1
ATOM 652 C CA . LYS A 1 81 ? 4.434 6.081 10.456 1.00 95.62 81 LYS A CA 1
ATOM 653 C C . LYS A 1 81 ? 3.111 6.851 10.501 1.00 95.62 81 LYS A C 1
ATOM 655 O O . LYS A 1 81 ? 2.507 6.901 11.565 1.00 95.62 81 LYS A O 1
ATOM 660 N N . ASN A 1 82 ? 2.638 7.370 9.369 1.00 95.50 82 ASN A N 1
ATOM 661 C CA . ASN A 1 82 ? 1.354 8.075 9.286 1.00 95.50 82 ASN A CA 1
ATOM 662 C C . ASN A 1 82 ? 0.160 7.152 9.572 1.00 95.50 82 ASN A C 1
ATOM 664 O O . ASN A 1 82 ? -0.739 7.537 10.311 1.00 95.50 82 ASN A O 1
ATOM 668 N N . VAL A 1 83 ? 0.178 5.915 9.068 1.00 93.56 83 VAL A N 1
ATOM 669 C CA . VAL A 1 83 ? -0.844 4.897 9.378 1.00 93.56 83 VAL A CA 1
ATOM 670 C C . VAL A 1 83 ? -0.890 4.624 10.881 1.00 93.56 83 VAL A C 1
ATOM 672 O O . VAL A 1 83 ? -1.968 4.597 11.466 1.00 93.56 83 VAL A O 1
ATOM 675 N N . ASN A 1 84 ? 0.270 4.485 11.529 1.00 89.56 84 ASN A N 1
ATOM 676 C CA . ASN A 1 84 ? 0.343 4.304 12.978 1.00 89.56 84 ASN A CA 1
ATOM 677 C C . ASN A 1 84 ? -0.153 5.534 13.751 1.00 89.56 84 ASN A C 1
ATOM 679 O O . ASN A 1 84 ? -0.741 5.374 14.817 1.00 89.56 84 ASN A O 1
ATOM 683 N N . THR A 1 85 ? 0.087 6.748 13.248 1.00 94.62 85 THR A N 1
ATOM 684 C CA . THR A 1 85 ? -0.472 7.976 13.831 1.00 94.62 85 THR A CA 1
ATOM 685 C C . THR A 1 85 ? -1.998 7.960 13.756 1.00 94.62 85 THR A C 1
ATOM 687 O O . THR A 1 85 ? -2.649 8.105 14.783 1.00 94.62 85 THR A O 1
ATOM 690 N N . ILE A 1 86 ? -2.575 7.660 12.589 1.00 92.94 86 ILE A N 1
ATOM 691 C CA . ILE A 1 86 ? -4.035 7.582 12.414 1.00 92.94 86 ILE A CA 1
ATOM 692 C C . ILE A 1 86 ? -4.636 6.467 13.270 1.00 92.94 86 ILE A C 1
ATOM 694 O O . ILE A 1 86 ? -5.681 6.663 13.879 1.00 92.94 86 ILE A O 1
ATOM 698 N N . ALA A 1 87 ? -3.958 5.323 13.392 1.00 88.06 87 ALA A N 1
ATOM 699 C CA . ALA A 1 87 ? -4.415 4.240 14.258 1.00 88.06 87 ALA A CA 1
ATOM 700 C C . ALA A 1 87 ? -4.527 4.683 15.727 1.00 88.06 87 ALA A C 1
ATOM 702 O O . ALA A 1 87 ? -5.414 4.217 16.436 1.00 88.06 87 ALA A O 1
ATOM 703 N N . LYS A 1 88 ? -3.648 5.591 16.174 1.00 87.12 88 LYS A N 1
ATOM 704 C CA . LYS A 1 88 ? -3.680 6.171 17.524 1.00 87.12 88 LYS A CA 1
ATOM 705 C C . LYS A 1 88 ? -4.717 7.285 17.673 1.00 87.12 88 LYS A C 1
ATOM 707 O O . LYS A 1 88 ? -5.328 7.380 18.728 1.00 87.12 88 LYS A O 1
ATOM 712 N N . GLU A 1 89 ? -4.884 8.130 16.658 1.00 92.12 89 GLU A N 1
ATOM 713 C CA . GLU A 1 89 ? -5.733 9.331 16.726 1.00 92.12 89 GLU A CA 1
ATOM 714 C C . GLU A 1 89 ? -7.203 9.057 16.384 1.00 92.12 89 GLU A C 1
ATOM 716 O O . GLU A 1 89 ? -8.101 9.628 16.993 1.00 92.12 89 GLU A O 1
ATOM 721 N N . SER A 1 90 ? -7.459 8.195 15.401 1.00 88.88 90 SER A N 1
ATOM 722 C CA . SER A 1 90 ? -8.793 7.913 14.844 1.00 88.88 90 SER A CA 1
ATOM 723 C C . SER A 1 90 ? -9.182 6.436 14.941 1.00 88.88 90 SER A C 1
ATOM 725 O O . SER A 1 90 ? -10.263 6.040 14.510 1.00 88.88 90 SER A O 1
ATOM 727 N N . GLY A 1 91 ? -8.309 5.615 15.522 1.00 85.25 91 GLY A N 1
ATOM 728 C CA . GLY A 1 91 ? -8.538 4.196 15.734 1.00 85.25 9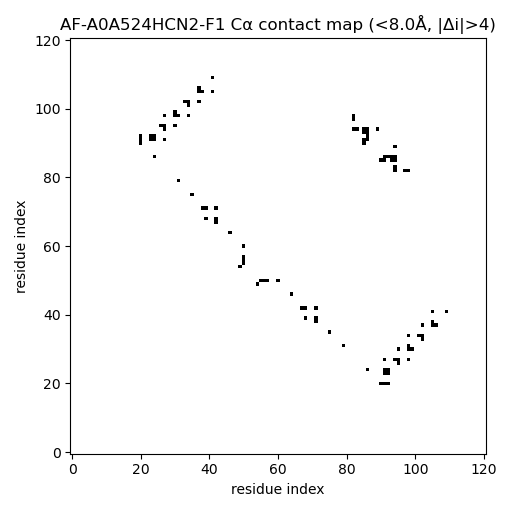1 GLY A CA 1
ATOM 729 C C . GLY A 1 91 ? -8.112 3.305 14.558 1.00 85.25 91 GLY A C 1
ATOM 730 O O . GLY A 1 91 ? -7.863 3.760 13.436 1.00 85.25 91 GLY A O 1
ATOM 731 N N . PRO A 1 92 ? -8.027 1.988 14.801 1.00 84.00 92 PRO A N 1
ATOM 732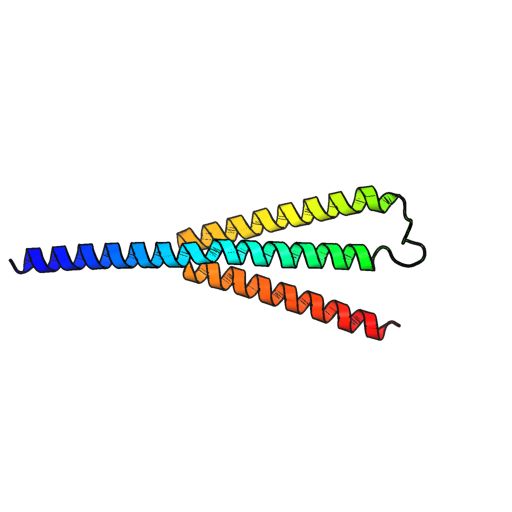 C CA . PRO A 1 92 ? -7.471 1.024 13.854 1.00 84.00 92 PRO A CA 1
ATOM 733 C C . PRO A 1 92 ? -8.305 0.848 12.577 1.00 84.00 92 PRO A C 1
ATOM 735 O O . PRO A 1 92 ? -7.747 0.587 11.513 1.00 84.00 92 PRO A O 1
ATOM 738 N N . CYS A 1 93 ? -9.627 1.031 12.647 1.00 83.19 93 CYS A N 1
ATOM 739 C CA . CYS A 1 93 ? -10.505 0.902 11.481 1.00 83.19 93 CYS A CA 1
ATOM 740 C C . CYS A 1 93 ? -10.210 1.973 10.415 1.00 83.19 93 CYS A C 1
ATOM 742 O O . CYS A 1 93 ? -10.077 1.650 9.235 1.00 83.19 93 CYS A O 1
ATOM 744 N N . GLU A 1 94 ? -10.036 3.235 10.820 1.00 87.38 94 GLU A N 1
ATOM 745 C CA . GLU A 1 94 ? -9.697 4.320 9.889 1.00 87.38 94 GLU A CA 1
ATOM 746 C C . GLU A 1 94 ? -8.294 4.147 9.298 1.00 87.38 94 GLU A C 1
ATOM 748 O O . GLU A 1 94 ? -8.087 4.322 8.095 1.00 87.38 94 GLU A O 1
ATOM 753 N N . ALA A 1 95 ? -7.335 3.695 10.108 1.00 91.00 95 ALA A N 1
ATOM 754 C CA . ALA A 1 95 ? -6.006 3.346 9.618 1.00 91.00 95 ALA A CA 1
ATOM 755 C C . ALA A 1 95 ? -6.049 2.216 8.573 1.00 91.00 95 ALA A C 1
ATOM 757 O O . ALA A 1 95 ? -5.376 2.300 7.544 1.00 91.00 95 ALA A O 1
ATOM 758 N N . ALA A 1 96 ? -6.869 1.183 8.794 1.00 89.06 96 ALA A N 1
ATOM 759 C CA . ALA A 1 96 ? -7.056 0.091 7.842 1.00 89.06 96 ALA A CA 1
ATOM 760 C C . ALA A 1 96 ? -7.671 0.577 6.518 1.00 89.06 96 ALA A C 1
ATOM 762 O O . ALA A 1 96 ? -7.168 0.215 5.450 1.00 89.06 96 ALA A O 1
ATOM 763 N N . LYS A 1 97 ? -8.696 1.442 6.570 1.00 89.88 97 LYS A N 1
ATOM 764 C CA . LYS A 1 97 ? -9.294 2.064 5.375 1.00 89.88 97 LYS A CA 1
ATOM 765 C C . LYS A 1 97 ? -8.263 2.853 4.576 1.00 89.88 97 LYS A C 1
ATOM 767 O O . LYS A 1 97 ? -8.199 2.697 3.360 1.00 89.88 97 LYS A O 1
ATOM 772 N N . LEU A 1 98 ? -7.419 3.645 5.242 1.00 94.50 98 LEU A N 1
ATOM 773 C CA . LEU A 1 98 ? -6.353 4.376 4.559 1.00 94.50 98 LEU A CA 1
ATOM 774 C C . LEU A 1 98 ? -5.397 3.424 3.831 1.00 94.50 98 LEU A C 1
ATOM 776 O O . LEU A 1 98 ? -5.111 3.635 2.653 1.00 94.50 98 LEU A O 1
ATOM 780 N N . VAL A 1 99 ? -4.902 2.379 4.506 1.00 94.75 99 VAL A N 1
ATOM 781 C CA . VAL A 1 99 ? -3.981 1.420 3.873 1.00 94.75 99 VAL A CA 1
ATOM 782 C C . VAL A 1 99 ? -4.647 0.730 2.683 1.00 94.75 99 VAL A C 1
ATOM 784 O O . VAL A 1 99 ? -4.014 0.584 1.639 1.00 94.75 99 VAL A O 1
ATOM 787 N N . GLN A 1 100 ? -5.920 0.350 2.805 1.00 92.12 100 GLN A N 1
ATOM 788 C CA . GLN A 1 100 ? -6.674 -0.261 1.712 1.00 92.12 100 GLN A CA 1
ATOM 789 C C . GLN A 1 100 ? -6.807 0.684 0.506 1.00 92.12 100 GLN A C 1
ATOM 791 O O . GLN A 1 100 ? -6.573 0.255 -0.622 1.00 92.12 100 GLN A O 1
ATOM 796 N N . SER A 1 101 ? -7.099 1.969 0.728 1.00 95.44 101 SER A N 1
ATOM 797 C CA . SER A 1 101 ? -7.142 2.977 -0.341 1.00 95.44 101 SER A CA 1
ATOM 798 C C . SER A 1 101 ? -5.777 3.191 -1.000 1.00 95.44 101 SER A C 1
ATOM 800 O O . SER A 1 101 ? -5.699 3.338 -2.216 1.00 95.44 101 SER A O 1
ATOM 802 N N . ILE A 1 102 ? -4.683 3.169 -0.229 1.00 96.12 102 ILE A N 1
ATOM 803 C CA . ILE A 1 102 ? -3.321 3.263 -0.781 1.00 96.12 102 ILE A CA 1
ATOM 804 C C . ILE A 1 102 ? -3.005 2.051 -1.664 1.00 96.12 102 ILE A C 1
ATOM 806 O O . ILE A 1 102 ? -2.433 2.222 -2.737 1.00 96.12 102 ILE A O 1
ATOM 810 N N . ILE A 1 103 ? -3.382 0.843 -1.231 1.00 94.31 103 ILE A N 1
ATOM 811 C CA . ILE A 1 103 ? -3.224 -0.384 -2.026 1.00 94.31 103 ILE A CA 1
ATOM 812 C C . ILE A 1 103 ? -3.995 -0.268 -3.342 1.00 94.31 103 ILE A C 1
ATOM 814 O O . ILE A 1 103 ? -3.415 -0.518 -4.393 1.00 94.31 103 ILE A O 1
ATOM 818 N N . GLN A 1 104 ? -5.263 0.149 -3.294 1.00 92.44 104 GLN A N 1
ATOM 819 C CA . GLN A 1 104 ? -6.080 0.293 -4.499 1.00 92.44 104 GLN A CA 1
ATOM 820 C C . GLN A 1 104 ? -5.467 1.307 -5.472 1.00 92.44 104 GLN A C 1
ATOM 822 O O . GLN A 1 104 ? -5.262 0.995 -6.638 1.00 92.44 104 GLN A O 1
ATOM 827 N N . ASN A 1 105 ? -5.070 2.481 -4.975 1.00 94.44 105 ASN A N 1
ATOM 828 C CA . ASN A 1 105 ? -4.421 3.498 -5.802 1.00 94.44 105 ASN A CA 1
ATOM 829 C C . ASN A 1 105 ? -3.106 2.993 -6.421 1.00 94.44 105 ASN A C 1
ATOM 831 O O . ASN A 1 105 ? -2.795 3.332 -7.558 1.00 94.44 105 ASN A O 1
ATOM 835 N N . ALA A 1 106 ? -2.325 2.192 -5.688 1.00 92.94 106 ALA A N 1
ATOM 836 C CA . ALA A 1 106 ? -1.100 1.586 -6.205 1.00 92.94 106 ALA A CA 1
ATOM 837 C C . ALA A 1 106 ? -1.386 0.632 -7.376 1.00 92.94 106 ALA A C 1
ATOM 839 O O . ALA A 1 106 ? -0.728 0.719 -8.410 1.00 92.94 106 ALA A O 1
ATOM 840 N N . GLN A 1 107 ? -2.407 -0.215 -7.244 1.00 90.88 107 GLN A N 1
ATOM 841 C CA . GLN A 1 107 ? -2.837 -1.143 -8.295 1.00 90.88 107 GLN A CA 1
ATOM 842 C C . GLN A 1 107 ? -3.389 -0.404 -9.527 1.00 90.88 107 GLN A C 1
ATOM 844 O O . GLN A 1 107 ? -3.070 -0.754 -10.667 1.00 90.88 107 GLN A O 1
ATOM 849 N N . ASP A 1 108 ? -4.150 0.669 -9.309 1.00 90.62 108 ASP A N 1
ATOM 850 C CA . ASP A 1 108 ? -4.683 1.512 -10.381 1.00 90.62 108 ASP A CA 1
ATOM 851 C C . ASP A 1 108 ? -3.561 2.227 -11.158 1.00 90.62 108 ASP A C 1
ATOM 853 O O . ASP A 1 108 ? -3.650 2.387 -12.373 1.00 90.62 108 ASP A O 1
ATOM 857 N N . MET A 1 109 ? -2.478 2.639 -10.487 1.00 85.94 109 MET A N 1
ATOM 858 C CA . MET A 1 109 ? -1.308 3.213 -11.163 1.00 85.94 109 MET A CA 1
ATOM 859 C C . MET A 1 109 ? -0.589 2.178 -12.034 1.00 85.94 109 MET A C 1
ATOM 861 O O . MET A 1 109 ? -0.308 2.475 -13.191 1.00 85.94 109 MET A O 1
ATOM 865 N N . SER A 1 110 ? -0.350 0.964 -11.523 1.00 79.88 110 SER A N 1
ATOM 866 C CA . SER A 1 110 ? 0.292 -0.108 -12.300 1.00 79.88 110 SER A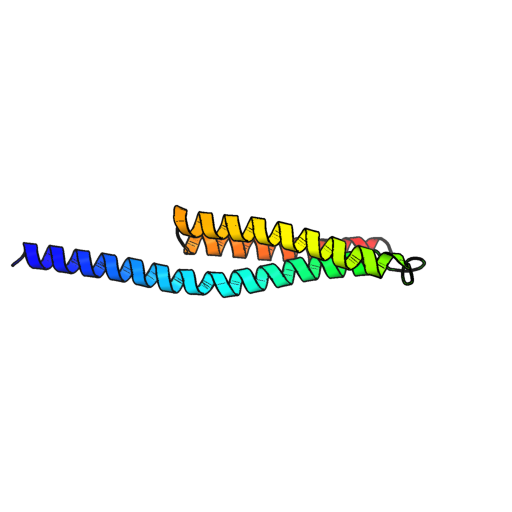 CA 1
ATOM 867 C C . SER A 1 110 ? -0.488 -0.458 -13.573 1.00 79.88 110 SER A C 1
ATOM 869 O O . SER A 1 110 ? 0.103 -0.553 -14.644 1.00 79.88 110 SER A O 1
ATOM 871 N N . SER A 1 111 ? -1.817 -0.578 -13.484 1.00 77.19 111 SER A N 1
ATOM 872 C CA . SER A 1 111 ? -2.663 -0.894 -14.650 1.00 77.19 111 SER A CA 1
ATOM 873 C C . SER A 1 111 ? -2.690 0.211 -15.716 1.00 77.19 111 SER A C 1
ATOM 875 O O . SER A 1 111 ? -2.786 -0.078 -16.909 1.00 77.19 111 SER A O 1
ATOM 877 N N . ARG A 1 112 ? -2.568 1.486 -15.323 1.00 70.62 112 ARG A N 1
ATOM 878 C CA . ARG A 1 112 ? -2.455 2.599 -16.282 1.00 70.62 112 ARG A CA 1
ATOM 879 C C . ARG A 1 112 ? -1.135 2.560 -17.042 1.00 70.62 112 ARG A C 1
ATOM 881 O O . ARG A 1 112 ? -1.149 2.727 -18.260 1.00 70.62 112 ARG A O 1
ATOM 888 N N . THR A 1 113 ? -0.030 2.296 -16.348 1.00 62.94 113 THR A N 1
ATOM 889 C CA . THR A 1 113 ? 1.301 2.224 -16.964 1.00 62.94 113 THR A CA 1
ATOM 890 C C . THR A 1 113 ? 1.376 1.136 -18.041 1.00 62.94 113 THR A C 1
ATOM 892 O O . THR A 1 113 ? 1.942 1.384 -19.103 1.00 62.94 113 THR A O 1
ATOM 895 N N . GLU A 1 114 ? 0.750 -0.026 -17.825 1.00 62.22 114 GLU A N 1
ATOM 896 C CA . GLU A 1 114 ? 0.647 -1.096 -18.834 1.00 62.22 114 GLU A CA 1
ATOM 897 C C . GLU A 1 114 ? -0.104 -0.614 -20.095 1.00 62.22 114 GLU A C 1
ATOM 899 O O . GLU A 1 114 ? 0.382 -0.767 -21.217 1.00 62.22 114 GLU A O 1
ATOM 904 N N . SER A 1 115 ? -1.241 0.070 -19.920 1.00 62.81 115 SER A N 1
ATOM 905 C CA . SER A 1 115 ? -2.076 0.550 -21.035 1.00 62.81 115 SER A CA 1
ATOM 906 C C . SER A 1 115 ? -1.454 1.677 -21.875 1.00 62.81 115 SER A C 1
ATOM 908 O O . SER A 1 115 ? -1.808 1.851 -23.045 1.00 62.81 115 SER A O 1
ATOM 910 N N . ASP A 1 116 ? -0.542 2.456 -21.292 1.00 59.97 116 ASP A N 1
ATOM 911 C CA . ASP A 1 116 ? 0.165 3.534 -21.991 1.00 59.97 116 ASP A CA 1
ATOM 912 C C . ASP A 1 116 ? 1.394 3.015 -22.754 1.00 59.97 116 ASP A C 1
ATOM 914 O O . ASP A 1 116 ? 1.749 3.575 -23.794 1.00 59.97 116 ASP A O 1
ATOM 918 N N . GLN A 1 117 ? 2.010 1.922 -22.288 1.00 57.72 117 GLN A N 1
ATOM 919 C CA . GLN A 1 117 ? 3.122 1.260 -22.977 1.00 57.72 117 GLN A CA 1
ATOM 920 C C . GLN A 1 117 ? 2.656 0.492 -24.228 1.00 57.72 117 GLN A C 1
ATOM 922 O O . GLN A 1 117 ? 3.329 0.559 -25.255 1.00 57.72 117 GLN A O 1
ATOM 927 N N . GLU A 1 118 ? 1.481 -0.151 -24.199 1.00 56.12 118 GLU A N 1
ATOM 928 C CA . GLU A 1 118 ? 0.904 -0.850 -25.368 1.00 56.12 118 GLU A CA 1
ATOM 929 C C . GLU A 1 118 ? 0.543 0.086 -26.533 1.00 56.12 118 GLU A C 1
ATOM 931 O O . GLU A 1 118 ? 0.520 -0.336 -27.683 1.00 56.12 118 GLU A O 1
ATOM 936 N N . LYS A 1 119 ? 0.282 1.371 -26.267 1.00 54.28 119 LYS A N 1
ATOM 937 C CA . LYS A 1 119 ? -0.043 2.361 -27.311 1.00 54.28 119 LYS A CA 1
ATOM 938 C C . LYS A 1 119 ? 1.184 2.951 -28.010 1.00 54.28 119 LYS A C 1
ATOM 940 O O . LYS A 1 119 ? 1.019 3.694 -28.976 1.00 54.28 119 LYS A O 1
ATOM 945 N N . GLN A 1 120 ? 2.387 2.700 -27.491 1.00 49.69 120 GLN A N 1
ATOM 946 C CA . GLN A 1 120 ? 3.647 3.239 -28.021 1.00 49.69 120 GLN A CA 1
ATOM 947 C C . GLN A 1 120 ? 4.493 2.195 -28.775 1.00 49.69 120 GLN A C 1
ATOM 949 O O . GLN A 1 120 ? 5.557 2.555 -29.284 1.00 49.69 120 GLN A O 1
ATOM 954 N N . GLN A 1 121 ? 4.031 0.940 -28.864 1.00 45.19 121 GLN A N 1
ATOM 955 C CA . GLN A 1 121 ? 4.562 -0.101 -29.760 1.00 45.19 121 GLN A CA 1
ATOM 956 C C . GLN A 1 121 ? 3.746 -0.185 -31.050 1.00 45.19 121 GLN A C 1
ATOM 958 O O . GLN A 1 121 ? 4.372 -0.473 -32.095 1.00 45.19 121 GLN A O 1
#

Foldseek 3Di:
DVVVVVVVVVVVVVVVVVVVLVVLLVVVVVLLVLLLVLLVVVLVVVLVVVCDDPNVPPPCSVVVSVVSVVVSVVVSVVLVVVLVVCCVVVNSVVSSVVSVVSSVVSVVVVVVVVVVVVVVD

Nearest PDB structures (foldseek):
  7q83-assembly2_D  TM=4.100E-01  e=7.428E+00  Saccharomyces cerevisiae S288C
  6z6f-assembly1_C  TM=2.897E-01  e=7.428E+00  Saccharomyces cerevisiae S288C

Radius of gyration: 22.15 Å; Cα contacts (8 Å, |Δi|>4): 54; chains: 1; bounding box: 55×17×74 Å

Mean predicted aligned error: 9.18 Å

Secondary structure (DSSP, 8-state):
-HHHHHHHHHHHHHHHHHHHHHHHHHTHHHHHHHHHHHHHHHHHHHHHHHT-GGGTT-TTHHHHHHHHHHHHHHHHHHHHHHHHHHHHHT-HHHHHHHHHHHHHHHHHHHHHHHHHHTT--

Solvent-accessible surface area (backbone atoms only — not comparable to full-atom values): 6558 Å² total; 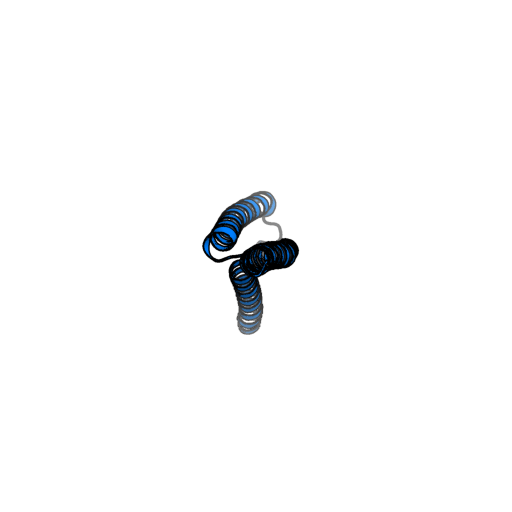per-residue (Å²): 108,71,69,56,49,54,51,51,51,50,54,51,51,52,52,50,51,52,49,52,46,51,57,44,43,62,55,37,58,64,46,53,55,49,40,52,50,51,56,51,47,52,54,48,53,53,51,54,66,65,40,44,78,94,38,54,78,41,79,60,51,79,57,47,54,61,50,52,51,50,52,53,50,54,51,50,53,52,52,53,50,51,38,53,48,36,28,72,76,67,32,30,66,55,24,39,52,51,50,52,52,52,38,51,53,50,54,55,51,53,58,49,54,55,61,58,53,66,74,75,112

Sequence (121 aa):
REEDFVKAMQIIQENVNDFMAWISAGDIGPLIGRMRREFNKISQDELESFFVGSRAEASCRKVMEPMVRRIVNRLLHCVIKNVNTIAKESGPCEAAKLVQSIIQNAQDMSSRTESDQEKQQ